Protein AF-A0A9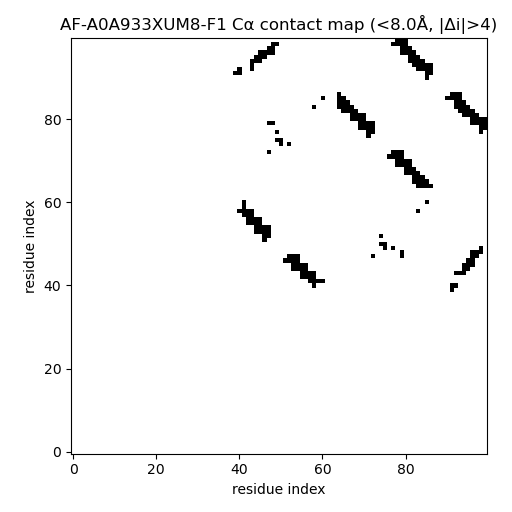33XUM8-F1 (afdb_monomer)

Secondary structure (DSSP, 8-state):
-------------------------------------TTSSSEEEEE-TTT--EEEEE--GGG-SEEEEEEE-TTT--EEEEEEE--TTTSPPEEEEEE-

Structure (mmCIF, N/CA/C/O backbone):
data_AF-A0A933XUM8-F1
#
_entry.id   AF-A0A933XUM8-F1
#
loop_
_atom_site.group_PDB
_atom_site.id
_atom_site.type_symbol
_atom_site.label_atom_id
_atom_site.label_alt_id
_atom_site.label_comp_id
_atom_site.label_asym_id
_atom_site.label_entity_id
_atom_site.label_seq_id
_atom_site.pdbx_PDB_ins_code
_atom_site.Cartn_x
_atom_site.Cartn_y
_atom_site.Cartn_z
_atom_site.occupancy
_atom_site.B_iso_or_equiv
_atom_site.auth_seq_id
_atom_site.auth_comp_id
_atom_site.auth_asym_id
_atom_site.auth_atom_id
_atom_site.pdbx_PDB_model_num
ATOM 1 N N . MET A 1 1 ? 50.899 11.317 1.076 1.00 39.72 1 MET A N 1
ATOM 2 C CA . MET A 1 1 ? 49.569 11.762 0.626 1.00 39.72 1 MET A CA 1
ATOM 3 C C . MET A 1 1 ? 49.187 10.913 -0.573 1.00 39.72 1 MET A C 1
ATOM 5 O O . MET A 1 1 ? 49.887 11.016 -1.564 1.00 39.72 1 MET A O 1
ATOM 9 N N . ILE A 1 2 ? 48.151 10.076 -0.387 1.00 38.22 2 ILE A N 1
ATOM 10 C CA . ILE A 1 2 ? 47.109 9.649 -1.353 1.00 38.22 2 ILE A CA 1
ATOM 11 C C . ILE A 1 2 ? 47.643 8.918 -2.610 1.00 38.22 2 ILE A C 1
ATOM 13 O O . ILE A 1 2 ? 48.353 9.515 -3.401 1.00 38.22 2 ILE A O 1
ATOM 17 N N . GLY A 1 3 ? 47.473 7.595 -2.772 1.00 35.47 3 GLY A N 1
ATOM 18 C CA . GLY A 1 3 ? 46.222 6.900 -3.161 1.00 35.47 3 GLY A CA 1
ATOM 19 C C . GLY A 1 3 ? 46.096 6.936 -4.701 1.00 35.47 3 GLY A C 1
ATOM 20 O O . GLY A 1 3 ? 46.284 8.000 -5.265 1.00 35.47 3 GLY A O 1
ATOM 21 N N . MET A 1 4 ? 45.839 5.889 -5.489 1.00 46.41 4 MET A N 1
ATOM 22 C CA . MET A 1 4 ? 45.175 4.589 -5.334 1.00 46.41 4 MET A CA 1
ATOM 23 C C . MET A 1 4 ? 45.584 3.687 -6.532 1.00 46.41 4 MET A C 1
ATOM 25 O O . MET A 1 4 ? 45.934 4.229 -7.581 1.00 46.41 4 MET A O 1
ATOM 29 N N . PRO A 1 5 ? 45.528 2.345 -6.431 1.00 43.56 5 PRO A N 1
ATOM 30 C CA . PRO A 1 5 ? 45.664 1.454 -7.584 1.00 43.56 5 PRO A CA 1
ATOM 31 C C . PRO A 1 5 ? 44.369 1.399 -8.416 1.00 43.56 5 PRO A C 1
ATOM 33 O O . PRO A 1 5 ? 43.268 1.386 -7.865 1.00 43.56 5 PRO A O 1
ATOM 36 N N . ALA A 1 6 ? 44.524 1.350 -9.740 1.00 47.25 6 ALA A N 1
ATOM 37 C CA . ALA A 1 6 ? 43.457 1.069 -10.692 1.00 47.25 6 ALA A CA 1
ATOM 38 C C . ALA A 1 6 ? 42.963 -0.374 -10.504 1.00 47.25 6 ALA A C 1
ATOM 40 O O . ALA A 1 6 ? 43.758 -1.310 -10.567 1.00 47.25 6 ALA A O 1
ATOM 41 N N . ASN A 1 7 ? 41.665 -0.541 -10.256 1.00 46.56 7 ASN A N 1
ATOM 42 C CA . ASN A 1 7 ? 41.002 -1.839 -10.254 1.00 46.56 7 ASN A CA 1
ATOM 43 C C . ASN A 1 7 ? 40.162 -1.930 -11.535 1.00 46.56 7 ASN A C 1
ATOM 45 O O . ASN A 1 7 ? 39.097 -1.325 -11.629 1.00 46.56 7 ASN A O 1
ATOM 49 N N . GLU A 1 8 ? 40.686 -2.653 -12.522 1.00 47.53 8 GLU A N 1
ATOM 50 C CA . GLU A 1 8 ? 39.937 -3.196 -13.657 1.00 47.53 8 GLU A CA 1
ATOM 51 C C . GLU A 1 8 ? 39.196 -4.448 -13.181 1.00 47.53 8 GLU A C 1
ATOM 53 O O . GLU A 1 8 ? 39.803 -5.355 -12.608 1.00 47.53 8 GLU A O 1
ATOM 58 N N . GLY A 1 9 ? 37.884 -4.510 -13.393 1.00 41.91 9 GLY A N 1
ATOM 59 C CA . GLY A 1 9 ? 37.121 -5.697 -13.034 1.00 41.91 9 GLY A CA 1
ATOM 60 C C . GLY A 1 9 ? 35.650 -5.598 -13.390 1.00 41.91 9 GLY A C 1
ATOM 61 O O . GLY A 1 9 ? 34.841 -5.446 -12.489 1.00 41.91 9 GLY A O 1
ATOM 62 N N . ASP A 1 10 ? 35.317 -5.752 -14.672 1.00 44.59 10 ASP A N 1
ATOM 63 C CA . ASP A 1 10 ? 33.941 -5.948 -15.142 1.00 44.59 10 ASP A CA 1
ATOM 64 C C . ASP A 1 10 ? 33.937 -6.833 -16.405 1.00 44.59 10 ASP A C 1
ATOM 66 O O . ASP A 1 10 ? 33.848 -6.310 -17.508 1.00 44.59 10 ASP A O 1
ATOM 70 N N . ASP A 1 11 ? 34.063 -8.166 -16.290 1.00 49.25 11 ASP A N 1
ATOM 71 C CA . ASP A 1 11 ? 34.064 -9.015 -17.507 1.00 49.25 11 ASP A CA 1
ATOM 72 C C . ASP A 1 11 ? 33.553 -10.468 -17.378 1.00 49.25 11 ASP A C 1
ATOM 74 O O . ASP A 1 11 ? 33.880 -11.319 -18.203 1.00 49.25 11 ASP A O 1
ATOM 78 N N . ALA A 1 12 ? 32.726 -10.830 -16.385 1.00 44.56 12 ALA A N 1
ATOM 79 C CA . ALA A 1 12 ? 32.359 -12.254 -16.249 1.00 44.56 12 ALA A CA 1
ATOM 80 C C . ALA A 1 12 ? 30.964 -12.577 -15.691 1.00 44.56 12 ALA A C 1
ATOM 82 O O . ALA A 1 12 ? 30.854 -13.358 -14.748 1.00 44.56 12 ALA A O 1
ATOM 83 N N . ALA A 1 13 ? 29.877 -12.060 -16.279 1.00 41.75 13 ALA A N 1
ATOM 84 C CA . ALA A 1 13 ? 28.534 -12.469 -15.831 1.00 41.75 13 ALA A CA 1
ATOM 85 C C . ALA A 1 13 ? 27.435 -12.572 -16.907 1.00 41.75 13 ALA A C 1
ATOM 87 O O . ALA A 1 13 ? 26.262 -12.394 -16.591 1.00 41.75 13 ALA A O 1
ATOM 88 N N . ILE A 1 14 ? 27.757 -12.896 -18.166 1.00 45.28 14 ILE A N 1
ATOM 89 C CA . ILE A 1 14 ? 26.717 -13.156 -19.185 1.00 45.28 14 ILE A CA 1
ATOM 90 C C . ILE A 1 14 ? 26.963 -14.499 -19.870 1.00 45.28 14 ILE A C 1
ATOM 92 O O . ILE A 1 14 ? 27.321 -14.574 -21.042 1.00 45.28 14 ILE A O 1
ATOM 96 N N . ALA A 1 15 ? 26.758 -15.593 -19.140 1.00 37.19 15 ALA A N 1
ATOM 97 C CA . ALA A 1 15 ? 26.652 -16.899 -19.771 1.00 37.19 15 ALA A CA 1
ATOM 98 C C . ALA A 1 15 ? 25.571 -17.753 -19.101 1.00 37.19 15 ALA A C 1
ATOM 100 O O . ALA A 1 15 ? 25.715 -18.163 -17.954 1.00 37.19 15 ALA A O 1
ATOM 101 N N . LYS A 1 16 ? 24.572 -18.103 -19.926 1.00 40.97 16 LYS A N 1
ATOM 102 C CA . LYS A 1 16 ? 23.604 -19.212 -19.813 1.00 40.97 16 LYS A CA 1
ATOM 103 C C . LYS A 1 16 ? 22.243 -18.888 -19.194 1.00 40.97 16 LYS A C 1
ATOM 105 O O . LYS A 1 16 ? 21.967 -19.158 -18.032 1.00 40.97 16 LYS A O 1
ATOM 110 N N . GLN A 1 17 ? 21.349 -18.441 -20.070 1.00 39.62 17 GLN A N 1
ATOM 111 C CA . GLN A 1 17 ? 19.903 -18.482 -19.894 1.00 39.62 17 GLN A CA 1
ATOM 112 C C . GLN A 1 17 ? 19.289 -19.253 -21.085 1.00 39.62 17 GLN A C 1
ATOM 114 O O . GLN A 1 17 ? 19.591 -18.921 -22.228 1.00 39.62 17 GLN A O 1
ATOM 119 N N . ILE A 1 18 ? 18.397 -20.210 -20.772 1.00 37.31 18 ILE A N 1
ATOM 120 C CA . ILE A 1 18 ? 17.213 -20.664 -21.548 1.00 37.31 18 ILE A CA 1
ATOM 121 C C . ILE A 1 18 ? 17.288 -22.007 -22.316 1.00 37.31 18 ILE A C 1
ATOM 123 O O . ILE A 1 18 ? 17.821 -22.078 -23.420 1.00 37.31 18 ILE A O 1
ATOM 127 N N . LEU A 1 19 ? 16.606 -23.019 -21.749 1.00 35.31 19 LEU A N 1
ATOM 128 C CA . LEU A 1 19 ? 15.721 -24.035 -22.372 1.00 35.31 19 LEU A CA 1
ATOM 129 C C . LEU A 1 19 ? 14.996 -24.722 -21.175 1.00 35.31 19 LEU A C 1
ATOM 131 O O . LEU A 1 19 ? 15.677 -25.050 -20.213 1.00 35.31 19 LEU A O 1
ATOM 135 N N . GLU A 1 20 ? 13.678 -24.841 -20.986 1.00 42.09 20 GLU A N 1
ATOM 136 C CA . GLU A 1 20 ? 12.527 -25.162 -21.837 1.00 42.09 20 GLU A CA 1
ATOM 137 C C . GLU A 1 20 ? 11.242 -24.712 -21.095 1.00 42.09 20 GLU A C 1
ATOM 139 O O . GLU A 1 20 ? 11.063 -25.002 -19.912 1.00 42.09 20 GLU A O 1
ATOM 144 N N . ALA A 1 21 ? 10.335 -24.028 -21.791 1.00 44.31 21 ALA A N 1
ATOM 145 C CA . ALA A 1 21 ? 8.928 -23.893 -21.407 1.00 44.31 21 ALA A CA 1
ATOM 146 C C . ALA A 1 21 ? 8.124 -25.033 -22.059 1.00 44.31 21 ALA A C 1
ATOM 148 O O . ALA A 1 21 ? 8.599 -25.566 -23.056 1.00 44.31 21 ALA A O 1
ATOM 149 N N . LEU A 1 22 ? 6.930 -25.369 -21.539 1.00 45.00 22 LEU A N 1
ATOM 150 C CA . LEU A 1 22 ? 5.684 -25.653 -22.292 1.00 45.00 22 LEU A CA 1
ATOM 151 C C . LEU A 1 22 ? 4.654 -26.408 -21.417 1.00 45.00 22 LEU A C 1
ATOM 153 O O . LEU A 1 22 ? 4.736 -27.625 -21.275 1.00 45.00 22 LEU A O 1
ATOM 157 N N . SER A 1 23 ? 3.661 -25.690 -20.865 1.00 40.97 23 SER A N 1
ATOM 158 C CA . SER A 1 23 ? 2.221 -26.065 -20.853 1.00 40.97 23 SER A CA 1
ATOM 159 C C . SER A 1 23 ? 1.392 -25.222 -19.861 1.00 40.97 23 SER A C 1
ATOM 161 O O . SER A 1 23 ? 1.141 -25.635 -18.735 1.00 40.97 23 SER A O 1
ATOM 163 N N . ALA A 1 24 ? 0.906 -24.052 -20.291 1.00 44.06 24 ALA A N 1
ATOM 164 C CA . ALA A 1 24 ? -0.278 -23.411 -19.700 1.00 44.06 24 ALA A CA 1
ATOM 165 C C . ALA A 1 24 ? -0.957 -22.479 -20.734 1.00 44.06 24 ALA A C 1
ATOM 167 O O . ALA A 1 24 ? -0.241 -21.781 -21.456 1.00 44.06 24 ALA A O 1
ATOM 168 N N . PRO A 1 25 ? -2.298 -22.500 -20.864 1.00 38.56 25 PRO A N 1
ATOM 169 C CA . PRO A 1 25 ? -3.040 -21.744 -21.873 1.00 38.56 25 PRO A CA 1
ATOM 170 C C . PRO A 1 25 ? -3.462 -20.328 -21.426 1.00 38.56 25 PRO A C 1
ATOM 172 O O . PRO A 1 25 ? -3.704 -20.096 -20.249 1.00 38.56 25 PRO A O 1
ATOM 175 N N . SER A 1 26 ? -3.575 -19.462 -22.442 1.00 50.22 26 SER A N 1
ATOM 176 C CA . SER A 1 26 ? -4.418 -18.267 -22.659 1.00 50.22 26 SER A CA 1
ATOM 177 C C . SER A 1 26 ? -4.653 -17.217 -21.553 1.00 50.22 26 SER A C 1
ATOM 179 O O . SER A 1 26 ? -5.167 -17.521 -20.487 1.00 50.22 26 SER A O 1
ATOM 181 N N . ASP A 1 27 ? -4.417 -15.955 -21.951 1.00 45.88 27 ASP A N 1
ATOM 182 C CA . ASP A 1 27 ? -4.884 -14.674 -21.372 1.00 45.88 27 ASP A CA 1
ATOM 183 C C . ASP A 1 27 ? -4.004 -13.922 -20.353 1.00 45.88 27 ASP A C 1
ATOM 185 O O . ASP A 1 27 ? -4.405 -13.686 -19.220 1.00 45.88 27 ASP A O 1
ATOM 189 N N . ALA A 1 28 ? -2.834 -13.437 -20.804 1.00 45.97 28 ALA A N 1
ATOM 190 C CA . ALA A 1 28 ? -2.394 -12.037 -20.611 1.00 45.97 28 ALA A CA 1
ATOM 191 C C . ALA A 1 28 ? -1.029 -11.772 -21.294 1.00 45.97 28 ALA A C 1
ATOM 193 O O . ALA A 1 28 ? -0.130 -12.613 -21.201 1.00 45.97 28 ALA A O 1
ATOM 194 N N . PRO A 1 29 ? -0.795 -10.608 -21.936 1.00 42.00 29 PRO A N 1
ATOM 195 C CA . PRO A 1 29 ? 0.523 -10.242 -22.443 1.00 42.00 29 PRO A CA 1
ATOM 196 C C . PRO A 1 29 ? 1.384 -9.653 -21.312 1.00 42.00 29 PRO A C 1
ATOM 198 O O . PRO A 1 29 ? 1.638 -8.453 -21.275 1.00 42.00 29 PRO A O 1
ATOM 201 N N . HIS A 1 30 ? 1.869 -10.484 -20.388 1.00 44.69 30 HIS A N 1
ATOM 202 C CA . HIS A 1 30 ? 2.894 -10.052 -19.432 1.00 44.69 30 HIS A CA 1
ATOM 203 C C . HIS A 1 30 ? 4.276 -10.196 -20.071 1.00 44.69 30 HIS A C 1
ATOM 205 O O . HIS A 1 30 ? 4.897 -11.259 -20.067 1.00 44.69 30 HIS A O 1
ATOM 211 N N . SER A 1 31 ? 4.734 -9.101 -20.679 1.00 49.19 31 SER A N 1
ATOM 212 C CA . SER A 1 31 ? 6.103 -8.952 -21.175 1.00 49.19 31 SER A CA 1
ATOM 213 C C . SER A 1 31 ? 7.103 -9.261 -20.048 1.00 49.19 31 SER A C 1
ATOM 215 O O . SER A 1 31 ? 7.000 -8.652 -18.980 1.00 49.19 31 SER A O 1
ATOM 217 N N . PRO A 1 32 ? 8.075 -10.175 -20.237 1.00 49.56 32 PRO A N 1
ATOM 218 C CA . PRO A 1 32 ? 9.041 -10.501 -19.198 1.00 49.56 32 PRO A CA 1
ATOM 219 C C . PRO A 1 32 ? 10.032 -9.339 -19.058 1.00 49.56 32 PRO A C 1
ATOM 221 O O . PRO A 1 32 ? 11.013 -9.237 -19.799 1.00 49.56 32 PRO A O 1
ATOM 224 N N . ARG A 1 33 ? 9.770 -8.421 -18.119 1.00 56.22 33 ARG A N 1
ATOM 225 C CA . ARG A 1 33 ? 10.717 -7.349 -17.785 1.00 56.22 33 ARG A CA 1
ATOM 226 C C . ARG A 1 33 ? 11.953 -7.959 -17.101 1.00 56.22 33 ARG A C 1
ATOM 228 O O . ARG A 1 33 ? 11.853 -8.878 -16.290 1.00 56.22 33 ARG A O 1
ATOM 235 N N . LYS A 1 34 ? 13.140 -7.471 -17.487 1.00 46.91 34 LYS A N 1
ATOM 236 C CA . LYS A 1 34 ? 14.458 -7.875 -16.953 1.00 46.91 34 LYS A CA 1
ATOM 237 C C . LYS A 1 34 ? 14.484 -7.814 -15.415 1.00 46.91 34 LYS A C 1
ATOM 239 O O . LYS A 1 34 ? 13.862 -6.916 -14.852 1.00 46.91 34 LYS A O 1
ATOM 244 N N . PRO A 1 35 ? 15.268 -8.673 -14.732 1.00 44.91 35 PRO A N 1
ATOM 245 C CA . PRO A 1 35 ? 15.380 -8.640 -13.278 1.00 44.91 35 PRO A CA 1
ATOM 246 C C . PRO A 1 35 ? 16.133 -7.372 -12.845 1.00 44.91 35 PRO A C 1
ATOM 248 O O . PRO A 1 35 ? 17.363 -7.328 -12.870 1.00 44.91 35 PRO A O 1
ATOM 251 N N . LYS A 1 36 ? 15.395 -6.315 -12.488 1.00 46.50 36 LYS A N 1
ATOM 252 C CA . LYS A 1 36 ? 15.947 -5.135 -11.812 1.00 46.50 36 LYS A CA 1
ATOM 253 C C . LYS A 1 36 ? 16.227 -5.484 -10.343 1.00 46.50 36 LYS A C 1
ATOM 255 O O . LYS A 1 36 ? 15.571 -6.351 -9.768 1.00 46.50 36 LYS A O 1
ATOM 260 N N . ARG A 1 37 ? 17.252 -4.863 -9.749 1.00 54.28 37 ARG A N 1
ATOM 261 C CA . ARG A 1 37 ? 17.644 -5.041 -8.336 1.00 54.28 37 ARG A CA 1
ATOM 262 C C . ARG A 1 37 ? 16.410 -4.908 -7.424 1.00 54.28 37 ARG A C 1
ATOM 264 O O . ARG A 1 37 ? 15.794 -3.853 -7.384 1.00 54.28 37 ARG A O 1
ATOM 271 N N . ARG A 1 38 ? 16.079 -5.990 -6.716 1.00 55.41 38 ARG A N 1
ATOM 272 C CA . ARG A 1 38 ? 14.803 -6.272 -6.022 1.00 55.41 38 ARG A CA 1
ATOM 273 C C . ARG A 1 38 ? 14.495 -5.454 -4.750 1.00 55.41 38 ARG A C 1
ATOM 275 O O . ARG A 1 38 ? 13.594 -5.816 -4.020 1.00 55.41 38 ARG A O 1
ATOM 282 N N . THR A 1 39 ? 15.265 -4.432 -4.387 1.00 57.00 39 THR A N 1
ATOM 283 C CA . THR A 1 39 ? 15.335 -4.058 -2.955 1.00 57.00 39 THR A CA 1
ATOM 284 C C . THR A 1 39 ? 14.450 -2.881 -2.519 1.00 57.00 39 THR A C 1
ATOM 286 O O . THR A 1 39 ? 14.220 -2.755 -1.328 1.00 57.00 39 THR A O 1
ATOM 289 N N . GLU A 1 40 ? 13.920 -2.042 -3.419 1.00 59.53 40 GLU A N 1
ATOM 290 C CA . GLU A 1 40 ? 13.244 -0.781 -3.012 1.00 59.53 40 GLU A CA 1
ATOM 291 C C . GLU A 1 40 ? 11.822 -0.592 -3.575 1.00 59.53 40 GLU A C 1
ATOM 293 O O . GLU A 1 40 ? 11.149 0.372 -3.228 1.00 59.53 40 GLU A O 1
ATOM 298 N N . ARG A 1 41 ? 11.354 -1.486 -4.455 1.00 67.44 41 ARG A N 1
ATOM 299 C CA . ARG A 1 41 ? 10.025 -1.402 -5.100 1.00 67.44 41 ARG A CA 1
ATOM 300 C C . ARG A 1 41 ? 8.977 -2.329 -4.505 1.00 67.44 41 ARG A C 1
ATOM 302 O O . ARG A 1 41 ? 7.798 -2.172 -4.800 1.00 67.44 41 ARG A O 1
ATOM 309 N N . ASP A 1 42 ? 9.427 -3.292 -3.717 1.00 82.31 42 ASP A N 1
ATOM 310 C CA . ASP A 1 42 ? 8.596 -4.390 -3.236 1.00 82.31 42 ASP A CA 1
ATOM 311 C C . ASP A 1 42 ? 7.908 -4.017 -1.909 1.00 82.31 42 ASP A C 1
ATOM 313 O O . ASP A 1 42 ? 7.262 -4.859 -1.296 1.00 82.31 42 ASP A O 1
ATOM 317 N N . GLU A 1 43 ? 8.038 -2.763 -1.458 1.00 89.75 43 GLU A N 1
ATOM 318 C CA . GLU A 1 43 ? 7.442 -2.233 -0.232 1.00 89.75 43 GLU A CA 1
ATOM 319 C C . GLU A 1 43 ? 6.936 -0.798 -0.452 1.00 89.75 43 GLU A C 1
ATOM 321 O O . GLU A 1 43 ? 7.525 -0.015 -1.199 1.00 89.75 43 GLU A O 1
ATOM 326 N N . GLY A 1 44 ? 5.843 -0.444 0.218 1.00 91.44 44 GLY A N 1
ATOM 327 C CA . GLY A 1 44 ? 5.248 0.887 0.215 1.00 91.44 44 GLY A CA 1
ATOM 328 C C . GLY A 1 44 ? 4.781 1.288 1.607 1.00 91.44 44 GLY A C 1
ATOM 329 O O . GLY A 1 44 ? 4.674 0.452 2.500 1.00 91.44 44 GLY A O 1
ATOM 330 N N . VAL A 1 45 ? 4.517 2.579 1.807 1.00 94.56 45 VAL A N 1
ATOM 331 C CA . VAL A 1 45 ? 4.098 3.117 3.108 1.00 94.56 45 VAL A CA 1
ATOM 332 C C . VAL A 1 45 ? 2.814 3.912 2.942 1.00 94.56 45 VAL A C 1
ATOM 334 O O . VAL A 1 45 ? 2.743 4.782 2.077 1.00 94.56 45 VAL A O 1
ATOM 337 N N . TYR A 1 46 ? 1.827 3.654 3.797 1.00 94.75 46 TYR A N 1
ATOM 338 C CA . TYR A 1 46 ? 0.625 4.478 3.914 1.00 94.75 46 TYR A CA 1
ATOM 339 C C . TYR A 1 46 ? 0.357 4.843 5.373 1.00 94.75 46 TYR A C 1
ATOM 341 O O . TYR A 1 46 ? 0.845 4.201 6.303 1.00 94.75 46 TYR A O 1
ATOM 349 N N . THR A 1 47 ? -0.450 5.879 5.578 1.00 97.31 47 THR A N 1
ATOM 350 C CA . THR A 1 47 ? -0.953 6.253 6.902 1.00 97.31 47 THR A CA 1
ATOM 351 C C . THR A 1 47 ? -2.384 5.758 7.054 1.00 97.31 47 THR A C 1
ATOM 353 O O . THR A 1 47 ? -3.232 6.059 6.217 1.00 97.31 47 THR A O 1
ATOM 356 N N . CYS A 1 48 ? -2.667 4.998 8.113 1.00 96.19 48 CYS A N 1
ATOM 357 C CA . CYS A 1 48 ? -4.014 4.511 8.382 1.00 96.19 48 CYS A CA 1
ATOM 358 C C . CYS A 1 48 ? -4.961 5.691 8.685 1.00 96.19 48 CYS A C 1
ATOM 360 O O . CYS A 1 48 ? -4.694 6.444 9.625 1.00 96.19 48 CYS A O 1
ATOM 362 N N . PRO A 1 49 ? -6.095 5.838 7.974 1.00 94.69 49 PRO A N 1
ATOM 363 C CA . PRO A 1 49 ? -7.048 6.924 8.217 1.00 94.69 49 PRO A CA 1
ATOM 364 C C . PRO A 1 49 ? -7.794 6.794 9.555 1.00 94.69 49 PRO A C 1
ATOM 366 O O . PRO A 1 49 ? -8.299 7.789 10.070 1.00 94.69 49 PRO A O 1
ATOM 369 N N . SER A 1 50 ? -7.858 5.591 10.137 1.00 94.81 50 SER A N 1
ATOM 370 C CA . SER A 1 50 ? -8.587 5.330 11.384 1.00 94.81 50 SER A CA 1
ATOM 371 C C . SER A 1 50 ? -7.751 5.596 12.640 1.00 94.81 50 SER A C 1
ATOM 373 O O . SER A 1 50 ? -8.246 6.220 13.576 1.00 94.81 50 SER A O 1
ATOM 375 N N . CYS A 1 51 ? -6.496 5.131 12.692 1.00 96.62 51 CYS A N 1
ATOM 376 C CA . CYS A 1 51 ? -5.629 5.292 13.870 1.00 96.62 51 CYS A CA 1
ATOM 377 C C . CYS A 1 51 ? -4.451 6.256 13.676 1.00 96.62 51 CYS A C 1
ATOM 379 O O . CYS A 1 51 ? -3.828 6.639 14.664 1.00 96.62 51 CYS A O 1
ATOM 381 N N . GLY A 1 52 ? -4.142 6.656 12.439 1.00 95.69 52 GLY A N 1
ATOM 382 C CA . GLY A 1 52 ? -3.032 7.559 12.123 1.00 95.69 52 GLY A CA 1
ATOM 383 C C . GLY A 1 52 ? -1.645 6.907 12.091 1.00 95.69 52 GLY A C 1
ATOM 384 O O . GLY A 1 52 ? -0.656 7.620 11.938 1.00 95.69 52 GLY A O 1
ATOM 385 N N . GLU A 1 53 ? -1.545 5.582 12.228 1.00 96.94 53 GLU A N 1
ATOM 386 C CA . GLU A 1 53 ? -0.260 4.873 12.203 1.00 96.94 53 GLU A CA 1
ATOM 387 C C . GLU A 1 53 ? 0.324 4.798 10.785 1.00 96.94 53 GLU A C 1
ATOM 389 O O . GLU A 1 53 ? -0.422 4.647 9.815 1.00 96.94 53 GLU A O 1
ATOM 394 N N . SER A 1 54 ? 1.653 4.870 10.664 1.00 96.25 54 SER A N 1
ATOM 395 C CA . SER A 1 54 ? 2.346 4.682 9.383 1.00 96.25 54 SER A CA 1
ATOM 396 C C . SER A 1 54 ? 2.747 3.223 9.215 1.00 96.25 54 SER A C 1
ATOM 398 O O . SER A 1 54 ? 3.504 2.680 10.016 1.00 96.25 54 SER A O 1
ATOM 400 N N . ILE A 1 55 ? 2.233 2.581 8.173 1.00 94.19 55 ILE A N 1
ATOM 401 C CA . ILE A 1 55 ? 2.307 1.133 7.994 1.00 94.19 55 ILE A CA 1
ATOM 402 C C . ILE A 1 55 ? 3.053 0.837 6.700 1.00 94.19 55 ILE A C 1
ATOM 404 O O . ILE A 1 55 ? 2.756 1.421 5.657 1.00 94.19 55 ILE A O 1
ATOM 408 N N . VAL A 1 56 ? 4.030 -0.067 6.790 1.00 93.94 56 VAL A N 1
ATOM 409 C CA . VAL A 1 56 ? 4.772 -0.593 5.641 1.00 93.94 56 VAL A CA 1
ATOM 410 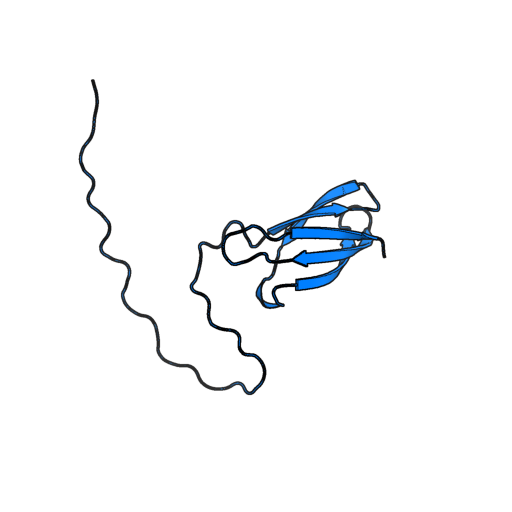C C . VAL A 1 56 ? 4.050 -1.834 5.131 1.00 93.94 56 VAL A C 1
ATOM 412 O O . VAL A 1 56 ? 3.747 -2.729 5.921 1.00 93.94 56 VAL A O 1
ATOM 415 N N . VAL A 1 57 ? 3.794 -1.897 3.829 1.00 91.88 57 VAL A N 1
ATOM 416 C CA . VAL A 1 57 ? 3.167 -3.046 3.170 1.00 91.88 57 VAL A CA 1
ATOM 417 C C . VAL A 1 57 ? 4.001 -3.548 2.004 1.00 91.88 57 VAL A C 1
ATOM 419 O O . VAL A 1 57 ? 4.568 -2.731 1.277 1.00 91.88 57 VAL A O 1
ATOM 422 N N . PRO A 1 58 ? 4.071 -4.875 1.799 1.00 91.06 58 PRO A N 1
ATOM 423 C CA . PRO A 1 58 ? 4.691 -5.434 0.612 1.00 91.06 58 PRO A CA 1
ATOM 424 C C . PRO A 1 58 ? 3.844 -5.120 -0.627 1.00 91.06 58 PRO A C 1
ATOM 426 O O . PRO A 1 58 ? 2.616 -5.189 -0.582 1.00 91.06 58 PRO A O 1
ATOM 429 N N . LEU A 1 59 ? 4.501 -4.803 -1.737 1.00 89.25 59 LEU A N 1
ATOM 430 C CA . LEU A 1 59 ? 3.874 -4.515 -3.022 1.00 89.25 59 LEU A CA 1
ATOM 431 C C . LEU A 1 59 ? 4.184 -5.632 -4.016 1.00 89.25 59 LEU A C 1
ATOM 433 O O . LEU A 1 59 ? 5.342 -6.000 -4.206 1.00 89.25 59 LEU A O 1
ATOM 437 N N . ASP A 1 60 ? 3.149 -6.146 -4.679 1.00 87.12 60 ASP A N 1
ATOM 438 C CA . ASP A 1 60 ? 3.288 -7.164 -5.719 1.00 87.12 60 ASP A CA 1
ATOM 439 C C . ASP A 1 60 ? 2.962 -6.568 -7.098 1.00 87.12 60 ASP A C 1
ATOM 441 O O . ASP A 1 60 ? 1.790 -6.435 -7.447 1.00 87.12 60 ASP A O 1
ATOM 445 N N . PRO A 1 61 ? 3.961 -6.234 -7.933 1.00 84.12 61 PRO A N 1
ATOM 446 C CA . PRO A 1 61 ? 3.717 -5.658 -9.254 1.00 84.12 61 PRO A CA 1
ATOM 447 C C . PRO A 1 61 ? 3.093 -6.649 -10.255 1.00 84.12 61 PRO A C 1
ATOM 449 O O . PRO A 1 61 ? 2.761 -6.257 -11.373 1.00 84.12 61 PRO A O 1
ATOM 452 N N . THR A 1 62 ? 2.936 -7.936 -9.913 1.00 85.31 62 THR A N 1
ATOM 453 C CA . THR A 1 62 ? 2.353 -8.930 -10.831 1.00 85.31 62 THR A CA 1
ATOM 454 C C . THR A 1 62 ? 0.843 -8.774 -11.024 1.00 85.31 62 THR A C 1
ATOM 456 O O . THR A 1 62 ? 0.313 -9.251 -12.026 1.00 85.31 62 THR A O 1
ATOM 459 N N . ALA A 1 63 ? 0.159 -8.070 -10.116 1.00 83.62 63 ALA A N 1
ATOM 460 C CA . ALA A 1 63 ? -1.280 -7.818 -10.185 1.00 83.62 63 ALA A CA 1
ATOM 461 C C . ALA A 1 63 ? -1.667 -6.577 -11.024 1.00 83.62 63 ALA A C 1
ATOM 463 O O . ALA A 1 63 ? -2.844 -6.225 -11.088 1.00 83.62 63 ALA A O 1
ATOM 464 N N . GLY A 1 64 ? -0.703 -5.950 -11.710 1.00 86.88 64 GLY A N 1
ATOM 465 C CA . GLY A 1 64 ? -0.912 -4.806 -12.605 1.00 86.88 64 GLY A CA 1
ATOM 466 C C . GLY A 1 64 ? -0.353 -3.488 -12.064 1.00 86.88 64 GLY A C 1
ATOM 467 O O . GLY A 1 64 ? 0.105 -3.415 -10.924 1.00 86.88 64 GLY A O 1
ATOM 468 N N . ASP A 1 65 ? -0.385 -2.445 -12.900 1.00 88.44 65 ASP A N 1
ATOM 469 C CA . ASP A 1 65 ? 0.182 -1.125 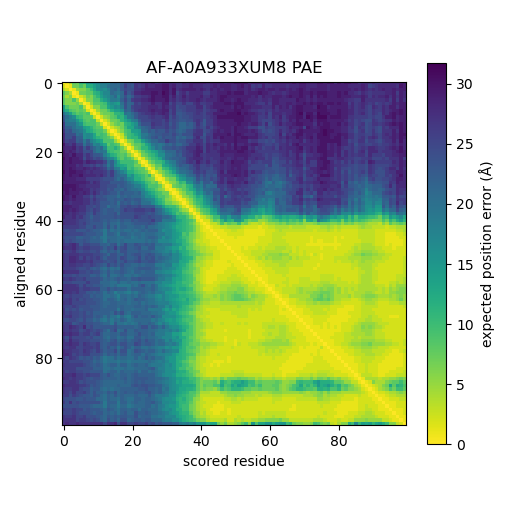-12.575 1.00 88.44 65 ASP A CA 1
ATOM 470 C C . ASP A 1 65 ? -0.711 -0.303 -11.620 1.00 88.44 65 ASP A C 1
ATOM 472 O O . ASP A 1 65 ? -0.209 0.553 -10.897 1.00 88.44 65 ASP A O 1
ATOM 476 N N . GLU A 1 66 ? -2.016 -0.581 -11.573 1.00 92.38 66 GLU A N 1
ATOM 477 C CA . GLU A 1 66 ? -2.976 0.033 -10.648 1.00 92.38 66 GLU A CA 1
ATOM 478 C C . GLU A 1 66 ? -3.706 -1.065 -9.877 1.00 92.38 66 GLU A C 1
ATOM 480 O O . GLU A 1 66 ? -4.329 -1.948 -10.472 1.00 92.38 66 GLU A O 1
ATOM 485 N N . GLN A 1 67 ? -3.637 -1.017 -8.550 1.00 93.31 67 GLN A N 1
ATOM 486 C CA . GLN A 1 67 ? -4.214 -2.035 -7.680 1.00 93.31 67 GLN A CA 1
ATOM 487 C C . GLN A 1 67 ? -5.025 -1.389 -6.566 1.00 93.31 67 GLN A C 1
ATOM 489 O O . GLN A 1 67 ? -4.669 -0.339 -6.029 1.00 93.31 67 GLN A O 1
ATOM 494 N N . ARG A 1 68 ? -6.127 -2.048 -6.211 1.00 94.94 68 ARG A N 1
ATOM 495 C CA . ARG A 1 68 ? -6.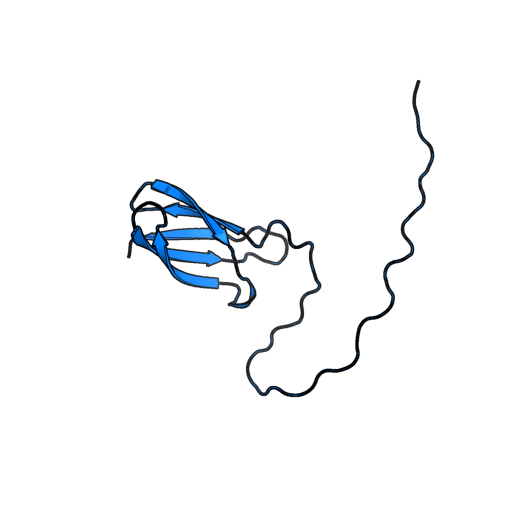996 -1.658 -5.105 1.00 94.94 68 ARG A CA 1
ATOM 496 C C . ARG A 1 68 ? -7.474 -2.908 -4.386 1.00 94.94 68 ARG A C 1
ATOM 498 O O . ARG A 1 68 ? -8.050 -3.791 -5.020 1.00 94.94 68 ARG A O 1
ATOM 505 N N . TYR A 1 69 ? -7.259 -2.972 -3.081 1.00 94.19 69 TYR A N 1
ATOM 506 C CA . TYR A 1 69 ? -7.679 -4.105 -2.260 1.00 94.19 69 TYR A CA 1
ATOM 507 C C . TYR A 1 69 ? -8.005 -3.663 -0.834 1.00 94.19 69 TYR A C 1
ATOM 509 O O . TYR A 1 69 ? -7.539 -2.624 -0.374 1.00 94.19 69 TYR A O 1
ATOM 517 N N . VAL A 1 70 ? -8.844 -4.445 -0.155 1.00 95.75 70 VAL A N 1
ATOM 518 C CA . VAL A 1 70 ? -9.226 -4.203 1.240 1.00 95.75 70 VAL A CA 1
ATOM 519 C C . VAL A 1 70 ? -8.359 -5.067 2.146 1.00 95.75 70 VAL A C 1
ATOM 521 O O . VAL A 1 70 ? -8.236 -6.271 1.918 1.00 95.75 70 VAL A O 1
ATOM 524 N N . GLU A 1 71 ? -7.785 -4.454 3.172 1.00 94.06 71 GLU A N 1
ATOM 525 C CA . GLU A 1 71 ? -7.002 -5.113 4.216 1.00 94.06 71 GLU A CA 1
ATOM 526 C C . GLU A 1 71 ? -7.384 -4.519 5.578 1.00 94.06 71 GLU A C 1
ATOM 528 O O . GLU A 1 71 ? -7.782 -3.359 5.672 1.00 94.06 71 GLU A O 1
ATOM 533 N N . ASP A 1 72 ? -7.283 -5.296 6.653 1.00 95.88 72 ASP A N 1
ATOM 534 C CA . ASP A 1 72 ? -7.477 -4.770 8.003 1.00 95.88 72 ASP A CA 1
ATOM 535 C C . ASP A 1 72 ? -6.195 -4.095 8.495 1.00 95.88 72 ASP A C 1
ATOM 537 O O . ASP A 1 72 ? -5.101 -4.650 8.397 1.00 95.88 72 ASP A O 1
ATOM 541 N N . CYS A 1 73 ? -6.316 -2.911 9.097 1.00 95.38 73 CYS A N 1
ATOM 542 C CA . CYS A 1 73 ? -5.165 -2.233 9.681 1.00 95.38 73 CYS A CA 1
ATOM 543 C C . CYS A 1 73 ? -4.521 -3.104 10.788 1.00 95.38 73 CYS A C 1
ATOM 545 O O . CYS A 1 73 ? -5.184 -3.358 11.798 1.00 95.38 73 CYS A O 1
ATOM 547 N N . PRO A 1 74 ? -3.223 -3.475 10.709 1.00 95.12 74 PRO A N 1
ATOM 548 C CA . PRO A 1 74 ? -2.551 -4.316 11.712 1.00 95.12 74 PRO A CA 1
ATOM 549 C C . PRO A 1 74 ? -2.476 -3.700 13.119 1.00 95.12 74 PRO A C 1
ATOM 551 O O . PRO A 1 74 ? -2.117 -4.387 14.074 1.00 95.12 74 PRO A O 1
ATOM 554 N N . VAL A 1 75 ? -2.787 -2.407 13.258 1.00 96.81 75 VAL A N 1
ATOM 555 C CA . VAL A 1 75 ? -2.720 -1.668 14.527 1.00 96.81 75 VAL A CA 1
ATOM 556 C C . VAL A 1 75 ? -4.094 -1.522 15.175 1.00 96.81 75 VAL A C 1
ATOM 558 O O . VAL A 1 75 ? -4.214 -1.676 16.388 1.00 96.81 75 VAL A O 1
ATOM 561 N N . CYS A 1 76 ? -5.133 -1.209 14.393 1.00 96.88 76 CYS A N 1
ATOM 562 C CA . CYS A 1 76 ? -6.471 -0.913 14.922 1.00 96.88 76 CYS A CA 1
ATOM 563 C C . CYS A 1 76 ? -7.587 -1.840 14.426 1.00 96.88 76 CYS A C 1
ATOM 565 O O . CYS A 1 76 ? -8.731 -1.654 14.834 1.00 96.88 76 CYS A O 1
ATOM 567 N N . CYS A 1 77 ? -7.268 -2.818 13.577 1.00 96.38 77 CYS A N 1
ATOM 568 C CA . CYS A 1 77 ? -8.192 -3.815 13.030 1.00 96.38 77 CYS A CA 1
ATOM 569 C C . CYS A 1 77 ? -9.425 -3.230 12.318 1.00 96.38 77 CYS A C 1
ATOM 571 O O . CYS A 1 77 ? -10.447 -3.906 12.225 1.00 96.38 77 CYS A O 1
ATOM 573 N N . ASN A 1 78 ? -9.361 -1.976 11.859 1.00 95.88 78 ASN A N 1
ATOM 574 C CA . ASN A 1 78 ? -10.404 -1.409 11.011 1.00 95.88 78 ASN A CA 1
ATOM 575 C C . ASN A 1 78 ? -10.097 -1.741 9.549 1.00 95.88 78 ASN A C 1
ATOM 577 O O . ASN A 1 78 ? -8.927 -1.619 9.157 1.00 95.88 78 ASN A O 1
ATOM 581 N N . PRO A 1 79 ? -11.117 -2.111 8.759 1.00 96.75 79 PRO A N 1
ATOM 582 C CA . PRO A 1 79 ? -10.946 -2.326 7.336 1.00 96.75 79 PRO A CA 1
ATOM 583 C C . PRO A 1 79 ? -10.560 -1.008 6.668 1.00 96.75 79 PRO A C 1
ATOM 585 O O . PRO A 1 79 ? -11.143 0.048 6.928 1.00 96.75 79 PRO A O 1
ATOM 588 N N . ILE A 1 80 ? -9.550 -1.080 5.815 1.00 96.62 80 ILE A N 1
ATOM 589 C CA . ILE A 1 80 ? -9.090 0.024 4.984 1.00 96.62 80 ILE A CA 1
ATOM 590 C C . ILE A 1 80 ? -8.957 -0.472 3.556 1.00 96.62 80 ILE A C 1
ATOM 592 O O . ILE A 1 80 ? -8.652 -1.640 3.307 1.00 96.62 80 ILE A O 1
ATOM 596 N N . VAL A 1 81 ? -9.141 0.429 2.607 1.00 96.81 81 VAL A N 1
ATOM 597 C CA . VAL A 1 81 ? -8.856 0.146 1.210 1.00 96.81 81 VAL A CA 1
ATOM 598 C C . VAL A 1 81 ? -7.551 0.795 0.804 1.00 96.81 81 VAL A C 1
ATOM 600 O O . VAL A 1 81 ? -7.361 2.005 0.913 1.00 96.81 81 VAL A O 1
ATOM 603 N N . ILE A 1 82 ? -6.627 -0.056 0.379 1.00 95.56 82 ILE A N 1
ATOM 604 C CA . ILE A 1 82 ? -5.277 0.303 -0.022 1.00 95.56 82 ILE A CA 1
ATOM 605 C C . ILE A 1 82 ? -5.271 0.463 -1.534 1.00 95.56 82 ILE A C 1
ATOM 607 O O . ILE A 1 82 ? -5.771 -0.384 -2.278 1.00 95.56 82 ILE A O 1
ATOM 611 N N . HIS A 1 83 ? -4.684 1.565 -1.976 1.00 96.19 83 HIS A N 1
ATOM 612 C CA . HIS A 1 83 ? -4.465 1.892 -3.370 1.00 96.19 83 HIS A CA 1
ATOM 613 C C . HIS A 1 83 ? -2.969 1.887 -3.660 1.00 96.19 83 HIS A C 1
ATOM 615 O O . HIS A 1 83 ? -2.194 2.481 -2.909 1.00 96.19 83 HIS A O 1
ATOM 621 N N . VAL A 1 84 ? -2.577 1.240 -4.756 1.00 94.50 84 VAL A N 1
ATOM 622 C CA . VAL A 1 84 ? -1.188 1.151 -5.213 1.00 94.50 84 VAL A CA 1
ATOM 623 C C . VAL A 1 84 ? -1.127 1.530 -6.689 1.00 94.50 84 VAL A C 1
ATOM 625 O O . VAL A 1 84 ? -1.847 0.960 -7.505 1.00 94.50 84 VAL A O 1
ATOM 628 N N . GLU A 1 85 ? -0.257 2.477 -7.033 1.00 93.62 85 GLU A N 1
ATOM 629 C CA . GLU A 1 85 ? 0.008 2.908 -8.409 1.00 93.62 85 GLU A CA 1
ATOM 630 C C . GLU A 1 85 ? 1.513 2.799 -8.704 1.00 93.62 85 GLU A C 1
ATOM 632 O O . GLU A 1 85 ? 2.339 3.469 -8.076 1.00 93.62 8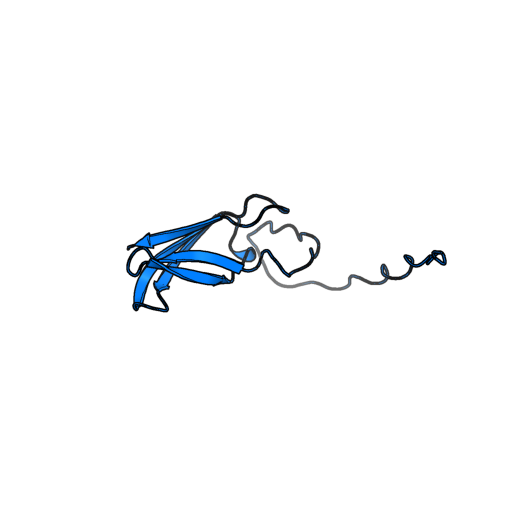5 GLU A O 1
ATOM 637 N N . PHE A 1 86 ? 1.888 1.971 -9.679 1.00 89.56 86 PHE A N 1
ATOM 638 C CA . PHE A 1 86 ? 3.264 1.819 -10.149 1.00 89.56 86 PHE A CA 1
ATOM 639 C C . PHE A 1 86 ? 3.552 2.813 -11.282 1.00 89.56 86 PHE A C 1
ATOM 641 O O . PHE A 1 86 ? 3.249 2.571 -12.450 1.00 89.56 86 PHE A O 1
ATOM 648 N N . VAL A 1 87 ? 4.192 3.939 -10.953 1.00 86.19 87 VAL A N 1
ATOM 649 C CA . VAL A 1 87 ? 4.550 4.979 -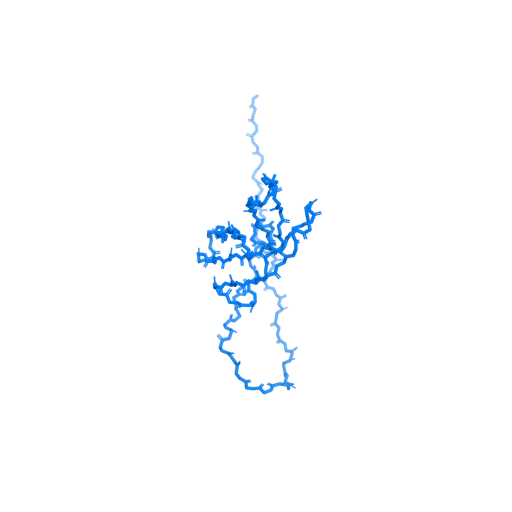11.933 1.00 86.19 87 VAL A CA 1
ATOM 650 C C . VAL A 1 87 ? 5.861 4.613 -12.635 1.00 86.19 87 VAL A C 1
ATOM 652 O O . VAL A 1 87 ? 6.947 5.087 -12.319 1.00 86.19 87 VAL A O 1
ATOM 655 N N . GLY A 1 88 ? 5.770 3.714 -13.610 1.00 79.56 88 GLY A N 1
A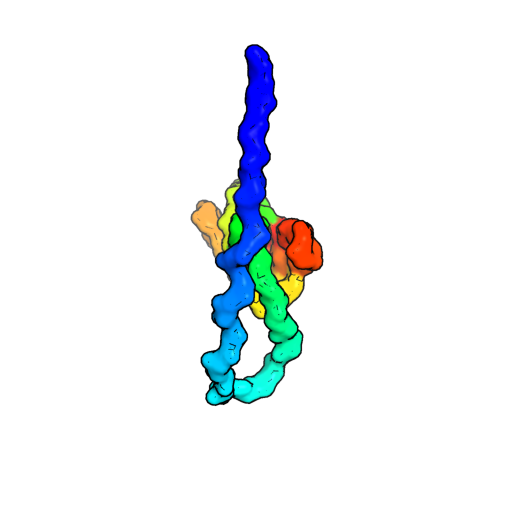TOM 656 C CA . GLY A 1 88 ? 6.914 3.311 -14.424 1.00 79.56 88 GLY A CA 1
ATOM 657 C C . GLY A 1 88 ? 7.965 2.461 -13.697 1.00 79.56 88 GLY A C 1
ATOM 658 O O . GLY A 1 88 ? 7.867 2.113 -12.519 1.00 79.56 88 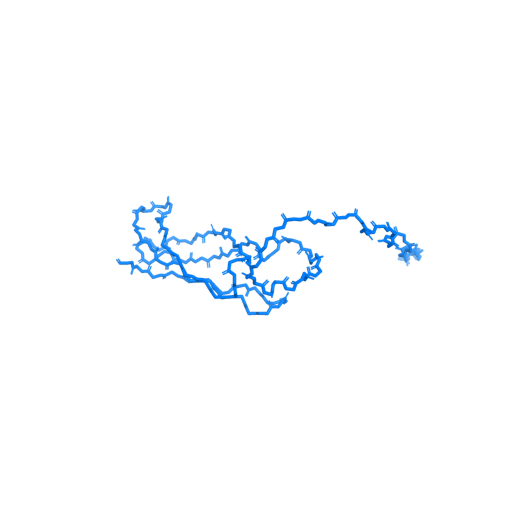GLY A O 1
ATOM 659 N N . ASP A 1 89 ? 8.995 2.077 -14.452 1.00 73.19 89 ASP A N 1
ATOM 660 C CA . ASP A 1 89 ? 9.984 1.076 -14.036 1.00 73.19 89 ASP A CA 1
ATOM 661 C C . ASP A 1 89 ? 11.107 1.601 -13.128 1.00 73.19 89 ASP A C 1
ATOM 663 O O . ASP A 1 89 ? 11.880 0.781 -12.621 1.00 73.19 89 ASP A O 1
ATOM 667 N N . ASP A 1 90 ? 11.248 2.921 -12.941 1.00 77.12 90 ASP A N 1
ATOM 668 C CA . ASP A 1 90 ? 12.313 3.522 -12.111 1.00 77.12 90 ASP A CA 1
ATOM 669 C C . ASP A 1 90 ? 11.829 4.453 -10.966 1.00 77.12 90 ASP A C 1
ATOM 671 O O . ASP A 1 90 ? 12.618 4.741 -10.074 1.00 77.12 90 ASP A O 1
ATOM 675 N N . GLU A 1 91 ? 10.534 4.797 -10.865 1.00 82.19 91 GLU A N 1
ATOM 676 C CA . GLU A 1 91 ? 9.954 5.536 -9.718 1.00 82.19 91 GLU A CA 1
ATOM 677 C C . GLU A 1 91 ? 9.272 4.653 -8.644 1.00 82.19 91 GLU A C 1
ATOM 679 O O . GLU A 1 91 ? 8.672 3.628 -8.979 1.00 82.19 91 GLU A O 1
ATOM 684 N N . PRO A 1 92 ? 9.324 5.026 -7.351 1.00 84.06 92 PRO A N 1
ATOM 685 C CA . PRO A 1 92 ? 8.620 4.294 -6.299 1.00 84.06 92 PRO A CA 1
ATOM 686 C C . PRO A 1 92 ? 7.109 4.263 -6.551 1.00 84.06 92 PRO A C 1
ATOM 688 O O . PRO A 1 92 ? 6.532 5.213 -7.086 1.00 84.06 92 PRO A O 1
ATOM 691 N N . ALA A 1 93 ? 6.466 3.174 -6.132 1.00 89.81 93 ALA A N 1
ATOM 692 C CA . ALA A 1 93 ? 5.018 3.074 -6.193 1.00 89.81 93 ALA A CA 1
ATOM 693 C C . ALA A 1 93 ? 4.374 4.107 -5.260 1.00 89.81 93 ALA A C 1
ATOM 695 O O . ALA A 1 93 ? 4.856 4.368 -4.153 1.00 89.81 93 ALA A O 1
ATOM 696 N N . ARG A 1 94 ? 3.263 4.690 -5.701 1.00 92.88 94 ARG A N 1
ATOM 697 C CA . ARG A 1 94 ? 2.431 5.544 -4.858 1.00 92.88 94 ARG A CA 1
ATOM 698 C C . ARG A 1 94 ? 1.456 4.662 -4.107 1.00 92.88 94 ARG A C 1
ATOM 700 O O . ARG A 1 94 ? 0.763 3.859 -4.723 1.00 92.88 94 ARG A O 1
ATOM 707 N N . VAL A 1 95 ? 1.404 4.833 -2.791 1.00 94.62 95 VAL A N 1
ATOM 708 C CA . VAL A 1 95 ? 0.528 4.053 -1.918 1.00 94.62 95 VAL A CA 1
ATOM 709 C C . VAL A 1 95 ? -0.255 4.996 -1.018 1.00 94.62 95 VAL A C 1
ATOM 711 O O . VAL A 1 95 ? 0.321 5.892 -0.401 1.00 94.62 95 VAL A O 1
ATOM 714 N N . TRP A 1 96 ? -1.570 4.816 -0.954 1.00 96.19 96 TRP A N 1
ATOM 715 C CA . TRP A 1 96 ? -2.442 5.533 -0.024 1.00 96.19 96 TRP A CA 1
ATOM 716 C C . TRP A 1 96 ? -3.579 4.630 0.449 1.00 96.19 96 TRP A C 1
ATOM 718 O O . TRP A 1 96 ? -3.849 3.593 -0.155 1.00 96.19 96 TRP A O 1
ATOM 728 N N . ALA A 1 97 ? -4.226 5.014 1.549 1.00 95.50 97 ALA A N 1
ATOM 729 C CA . ALA A 1 97 ? -5.323 4.254 2.129 1.00 95.50 97 ALA A CA 1
ATOM 730 C C . ALA A 1 97 ? -6.528 5.146 2.435 1.00 95.50 97 ALA A C 1
ATOM 732 O O . ALA A 1 97 ? -6.372 6.284 2.885 1.00 95.50 97 ALA A O 1
ATOM 733 N N . GLU A 1 98 ? -7.723 4.599 2.232 1.00 96.12 98 GLU A N 1
ATOM 734 C CA . GLU A 1 98 ? -9.003 5.205 2.601 1.00 96.12 98 GLU A CA 1
ATOM 735 C C . GLU A 1 98 ? -9.734 4.290 3.596 1.00 96.12 98 GLU A C 1
ATOM 737 O O . GLU A 1 98 ? -9.489 3.083 3.648 1.00 96.12 98 GLU A O 1
ATOM 742 N N . ALA A 1 99 ? -10.585 4.872 4.443 1.00 93.00 99 ALA A N 1
ATOM 743 C CA . ALA A 1 99 ? -11.441 4.088 5.329 1.00 93.00 99 ALA A CA 1
ATOM 744 C C . ALA A 1 99 ? -12.626 3.551 4.518 1.00 93.00 99 ALA A C 1
ATOM 746 O O . ALA A 1 99 ? -13.212 4.308 3.741 1.00 93.00 99 ALA A O 1
ATOM 747 N N . GLU A 1 100 ? -12.956 2.275 4.714 1.00 82.75 100 GLU A N 1
ATOM 748 C CA . GLU A 1 100 ? -14.147 1.640 4.126 1.00 82.75 100 GLU A CA 1
ATOM 749 C C . GLU A 1 100 ? -15.434 2.001 4.888 1.00 82.75 100 GLU A C 1
ATOM 751 O O . GLU A 1 100 ? -15.384 2.153 6.134 1.00 82.75 100 GLU A O 1
#

Radius of gyration: 20.76 Å; Cα contacts (8 Å, |Δi|>4): 123; chains: 1; bounding box: 64×38×38 Å

Solvent-accessible surface area (backbone atoms only — not comparable to full-atom values): 6973 Å² total; per-residue (Å²): 134,82,89,82,84,88,82,86,87,87,87,86,86,90,84,90,85,94,88,84,90,91,91,84,83,88,92,76,93,75,75,86,75,76,91,64,88,79,82,71,65,46,50,39,58,33,50,41,74,86,79,65,50,79,45,80,42,81,46,70,72,87,75,47,54,67,43,76,50,78,47,60,38,95,85,76,66,46,58,28,36,41,37,39,36,51,59,62,97,86,48,68,53,48,44,44,49,43,72,111

Foldseek 3Di:
DDDDDDDDDDDDDDDDDDDDDDDDDDDDPPDPDDDDDDDQAQKDWEADPPPRDIDIDGDDCVVDQWDWDWDQDPVPRFIKIKIWGRPDDPDHIDIYIDGD

pLDDT: mean 72.9, std 23.47, range [35.31, 97.31]

Sequence (100 aa):
MIGMPANEGDDAAIAKQILEALSAPSDAPHSPRKPKRRTERDEGVYTCPSCGESIVVPLDPTAGDEQRYVEDCPVCCNPIVIHVEFVGDDEPARVWAEAE

Mean predicted aligned error: 15.11 Å

Nearest PDB structures (foldseek):
  7av6-assembly1_A-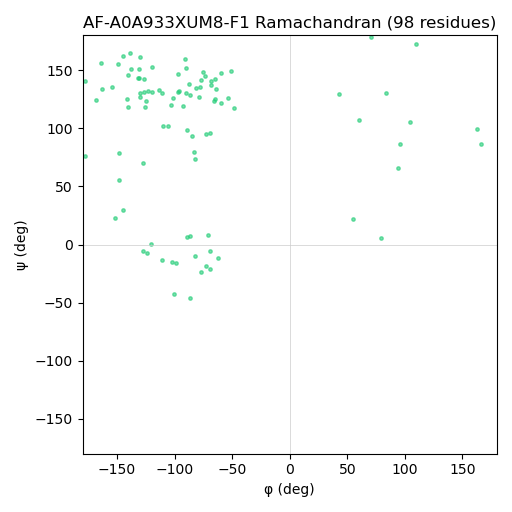2  TM=5.623E-01  e=2.908E+00  Halorhodospira halophila